Protein AF-A0A1S1LCC7-F1 (afdb_monomer_lite)

pLDDT: mean 90.65, std 7.25, range [53.16, 98.19]

Foldseek 3Di:
DDDDPLLVVLVVQLVVLQVVLCVPLVVVCVVPNPVVSLVVLPDQLVPDPDPVSSVVRVVQVVVVVVCLVVLCVLCVVLVNNVLSVVLVCCCRVRRNSNSPSSSVSVSVVSVVVVVVVD

Organism: NCBI:txid948102

InterPro domains:
  IPR021362 Protein of unknown function DUF2834 [PF11196] (11-108)

Radius of gyration: 16.36 Å; chains: 1; bounding box: 46×26×42 Å

Sequence (118 aa):
MKLDRSRTFLLATTLIAFVVQNSIAWPYVRQRGPKKAAADFFKPPSKAPRPAIRFIYSDTYLMGTAFQAWSFAEARRLGILRWWVASVLMTFGIGAGTALPFFLLVRDMAAARTAATS

Secondary structure (DSSP, 8-state):
-PPPHHHHHHHHHHHHHHHHHHHHHHHHHHHH-HHHHHHHHT--GGG-SSHHHHHHHHHHHHHHHHHHHHHHHHHHHTT-HHHHHHHHHHHHHT-HHHHHHHHHHHHHHHHHHHHH--

Structure (mmCIF, N/CA/C/O backbone):
data_AF-A0A1S1LCC7-F1
#
_entry.id   AF-A0A1S1LCC7-F1
#
loop_
_atom_site.group_PDB
_atom_site.id
_atom_site.type_symbol
_atom_site.label_atom_id
_atom_site.label_alt_id
_atom_site.label_comp_id
_atom_site.label_asym_id
_atom_site.label_entity_id
_atom_site.label_seq_id
_atom_site.pdbx_PDB_ins_code
_atom_site.Cartn_x
_atom_site.Cartn_y
_atom_site.Cartn_z
_atom_site.occupancy
_atom_site.B_iso_or_equiv
_atom_site.auth_seq_id
_atom_site.auth_comp_id
_atom_site.auth_asym_id
_atom_site.auth_atom_id
_atom_site.pdbx_PDB_model_num
ATOM 1 N N . MET A 1 1 ? -25.785 -1.970 3.883 1.00 53.16 1 MET A N 1
ATOM 2 C CA . MET A 1 1 ? -24.919 -0.863 4.350 1.00 53.16 1 MET A CA 1
ATOM 3 C C . MET A 1 1 ? -24.507 -0.054 3.124 1.00 53.16 1 MET A C 1
ATOM 5 O O . MET A 1 1 ? -23.802 -0.597 2.285 1.00 53.16 1 MET A O 1
ATOM 9 N N . LYS A 1 2 ? -25.025 1.169 2.934 1.00 60.84 2 LYS A N 1
ATOM 10 C CA . LYS A 1 2 ? -24.590 2.030 1.818 1.00 60.84 2 LYS A CA 1
ATOM 11 C C . LYS A 1 2 ? -23.143 2.458 2.082 1.00 60.84 2 LYS A C 1
ATOM 13 O O . LYS A 1 2 ? -22.844 2.925 3.178 1.00 60.84 2 LYS A O 1
ATOM 18 N N . LEU A 1 3 ? -22.255 2.257 1.111 1.00 72.19 3 LEU A N 1
ATOM 19 C CA . LEU A 1 3 ? -20.922 2.856 1.139 1.00 72.19 3 LEU A CA 1
ATOM 20 C C . LEU A 1 3 ? -21.101 4.370 1.005 1.00 72.19 3 LEU A C 1
ATOM 22 O O . LEU A 1 3 ? -21.806 4.826 0.105 1.00 72.19 3 LEU A O 1
ATOM 26 N N . ASP A 1 4 ? -20.493 5.149 1.897 1.00 87.38 4 ASP A N 1
ATOM 27 C CA . ASP A 1 4 ? -20.374 6.584 1.662 1.00 87.38 4 ASP A CA 1
ATOM 28 C C . ASP A 1 4 ? -19.456 6.848 0.451 1.00 87.38 4 ASP A C 1
ATOM 30 O O . ASP A 1 4 ? -18.797 5.950 -0.098 1.00 87.38 4 ASP A O 1
ATOM 34 N N . ARG A 1 5 ? -19.438 8.101 -0.009 1.00 90.25 5 ARG A N 1
ATOM 35 C CA . ARG A 1 5 ? -18.682 8.510 -1.198 1.00 90.25 5 ARG A CA 1
ATOM 36 C C . ARG A 1 5 ? -17.179 8.235 -1.055 1.00 90.25 5 ARG A C 1
ATOM 38 O O . ARG A 1 5 ? -16.553 7.821 -2.030 1.00 90.25 5 ARG A O 1
ATOM 45 N N . SER A 1 6 ? -16.618 8.407 0.141 1.00 91.00 6 SER A N 1
ATOM 46 C CA . SER A 1 6 ? -15.195 8.193 0.422 1.00 91.00 6 SER A CA 1
ATOM 47 C C . SER A 1 6 ? -14.824 6.715 0.339 1.00 91.00 6 SER A C 1
ATOM 49 O O . SER A 1 6 ? -13.855 6.354 -0.328 1.00 91.00 6 SER A O 1
ATOM 51 N N . ARG A 1 7 ? -15.630 5.827 0.929 1.00 93.69 7 ARG A N 1
ATOM 52 C CA . ARG A 1 7 ? -15.411 4.375 0.837 1.00 93.69 7 ARG A CA 1
ATOM 53 C C . ARG A 1 7 ? -15.584 3.852 -0.579 1.00 93.69 7 ARG A C 1
ATOM 55 O O . ARG A 1 7 ? -14.825 2.988 -1.007 1.00 93.69 7 ARG A O 1
ATOM 62 N N . THR A 1 8 ? -16.553 4.395 -1.315 1.00 94.19 8 THR A N 1
ATOM 63 C CA . THR A 1 8 ? -16.741 4.073 -2.737 1.00 94.19 8 THR A CA 1
ATOM 64 C C . THR A 1 8 ? -15.494 4.443 -3.538 1.00 94.19 8 THR A C 1
ATOM 66 O O . THR A 1 8 ? -15.017 3.641 -4.336 1.00 94.19 8 THR A O 1
ATOM 69 N N . PHE A 1 9 ? -14.918 5.619 -3.279 1.00 95.69 9 PHE A N 1
ATOM 70 C CA . PHE A 1 9 ? -13.681 6.060 -3.918 1.00 95.69 9 PHE A CA 1
ATOM 71 C C . PHE A 1 9 ? -12.480 5.170 -3.563 1.00 95.69 9 PHE A C 1
ATOM 73 O O . PHE A 1 9 ? -11.740 4.755 -4.454 1.00 95.69 9 PHE A O 1
ATOM 80 N N . LEU A 1 10 ? -12.297 4.821 -2.286 1.00 95.75 10 LEU A N 1
ATOM 81 C CA . LEU A 1 10 ? -11.216 3.930 -1.848 1.00 95.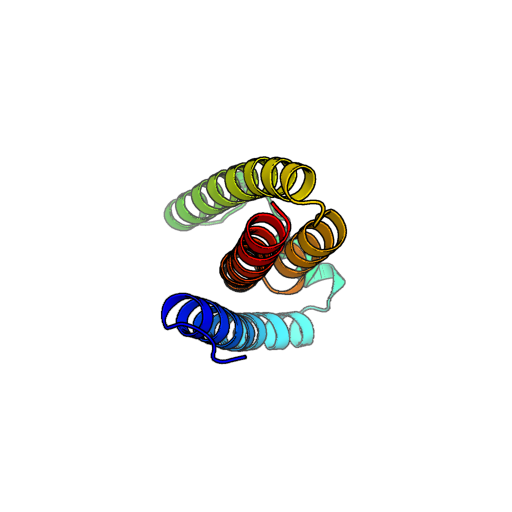75 10 LEU A CA 1
ATOM 82 C C . LEU A 1 10 ? -11.354 2.521 -2.437 1.00 95.75 10 LEU A C 1
ATOM 84 O O . LEU A 1 10 ? -10.369 1.932 -2.875 1.00 95.75 10 LEU A O 1
ATOM 88 N N . LEU A 1 11 ? -12.576 1.992 -2.513 1.00 96.56 11 LEU A N 1
ATOM 89 C CA . LEU A 1 11 ? -12.837 0.714 -3.169 1.00 96.56 11 LEU A CA 1
ATOM 90 C C . LEU A 1 11 ? -12.523 0.790 -4.668 1.00 96.56 11 LEU A C 1
ATOM 92 O O . LEU A 1 11 ? -11.781 -0.045 -5.178 1.00 96.56 11 LEU A O 1
ATOM 96 N N . ALA A 1 12 ? -13.039 1.805 -5.365 1.00 96.44 12 ALA A N 1
ATOM 97 C CA . ALA A 1 12 ? -12.815 1.981 -6.797 1.00 96.44 12 ALA A CA 1
ATOM 98 C C . ALA A 1 12 ? -11.322 2.116 -7.127 1.00 96.44 12 ALA A C 1
ATOM 100 O O . ALA A 1 12 ? -10.817 1.418 -8.002 1.00 96.44 12 ALA A O 1
ATOM 101 N N . THR A 1 13 ? -10.595 2.955 -6.389 1.00 95.56 13 THR A N 1
ATOM 102 C CA . THR A 1 13 ? -9.148 3.135 -6.579 1.00 95.56 13 THR A CA 1
ATOM 103 C C . THR A 1 13 ? -8.356 1.877 -6.237 1.00 95.56 13 THR A C 1
ATOM 105 O O . THR A 1 13 ? -7.430 1.548 -6.972 1.00 95.56 13 THR A O 1
ATOM 108 N N . THR A 1 14 ? -8.754 1.115 -5.210 1.00 96.19 14 THR A N 1
ATOM 109 C CA . THR A 1 14 ? -8.160 -0.202 -4.917 1.00 96.19 14 THR A CA 1
ATOM 110 C C . THR A 1 14 ? -8.307 -1.151 -6.103 1.00 96.19 14 THR A C 1
ATOM 112 O O . THR A 1 14 ? -7.333 -1.775 -6.518 1.00 96.19 14 THR A O 1
ATOM 115 N N . LEU A 1 15 ? -9.511 -1.251 -6.673 1.00 97.00 15 LEU A N 1
ATOM 116 C CA . LEU A 1 15 ? -9.792 -2.145 -7.798 1.00 97.00 15 LEU A CA 1
ATOM 117 C C . LEU A 1 15 ? -9.060 -1.708 -9.071 1.00 97.00 15 LEU A C 1
ATOM 119 O O . LEU A 1 15 ? -8.450 -2.537 -9.743 1.00 97.00 15 LEU A O 1
ATOM 123 N N . ILE A 1 16 ? -9.063 -0.410 -9.379 1.00 96.81 16 ILE A N 1
ATOM 124 C CA . ILE A 1 16 ? -8.345 0.136 -10.536 1.00 96.81 16 ILE A CA 1
ATOM 125 C C . ILE A 1 16 ? -6.841 -0.113 -10.390 1.00 96.81 16 ILE A C 1
ATOM 127 O O . ILE A 1 16 ? -6.219 -0.649 -11.306 1.00 96.81 16 ILE A O 1
ATOM 131 N N . ALA A 1 17 ? -6.257 0.207 -9.232 1.00 94.12 17 ALA A N 1
ATOM 132 C CA . ALA A 1 17 ? -4.842 -0.034 -8.973 1.00 94.12 17 ALA A CA 1
ATOM 133 C C . ALA A 1 17 ? -4.499 -1.528 -9.035 1.00 94.12 17 ALA A C 1
ATOM 135 O O . ALA A 1 17 ? -3.472 -1.895 -9.602 1.00 94.12 17 ALA A O 1
ATOM 136 N N . PHE A 1 18 ? -5.371 -2.403 -8.525 1.00 93.62 18 PHE A N 1
ATOM 137 C CA . PHE A 1 18 ? -5.197 -3.849 -8.631 1.00 93.62 18 PHE A CA 1
ATOM 138 C C . PHE A 1 18 ? -5.096 -4.301 -10.089 1.00 93.62 18 PHE A C 1
ATOM 140 O O . PHE A 1 18 ? -4.166 -5.032 -10.434 1.00 93.62 18 PHE A O 1
ATOM 147 N N . VAL A 1 19 ? -6.008 -3.842 -10.949 1.00 95.38 19 VAL A N 1
ATOM 148 C CA . VAL A 1 19 ? -6.013 -4.193 -12.376 1.00 95.38 19 VAL A CA 1
ATOM 149 C C . VAL A 1 19 ? -4.775 -3.642 -13.082 1.00 95.38 19 VAL A C 1
ATOM 151 O O . VAL A 1 19 ? -4.089 -4.390 -13.777 1.00 95.38 19 VAL A O 1
ATOM 154 N N . VAL A 1 20 ? -4.452 -2.364 -12.872 1.00 94.88 20 VAL A N 1
ATOM 155 C CA . VAL A 1 20 ? -3.304 -1.703 -13.513 1.00 94.88 20 VAL A CA 1
ATOM 156 C C . VAL A 1 20 ? -1.980 -2.340 -13.091 1.00 94.88 20 VAL A C 1
ATOM 158 O O . VAL A 1 20 ? -1.119 -2.586 -13.928 1.00 94.88 20 VAL A O 1
ATOM 161 N N . GLN A 1 21 ? -1.794 -2.652 -11.809 1.00 90.94 21 GLN A N 1
ATOM 162 C CA . GLN A 1 21 ? -0.537 -3.253 -11.361 1.00 90.94 21 GLN A CA 1
ATOM 163 C C . GLN A 1 21 ? -0.379 -4.692 -11.852 1.00 90.94 21 GLN A C 1
ATOM 165 O O . GLN A 1 21 ? 0.698 -5.066 -12.318 1.00 90.94 21 GLN A O 1
ATOM 170 N N . ASN A 1 22 ? -1.451 -5.489 -11.837 1.00 91.44 22 ASN A N 1
ATOM 171 C CA . ASN A 1 22 ? -1.392 -6.854 -12.360 1.00 91.44 22 ASN A CA 1
ATOM 172 C C . ASN A 1 22 ? -1.209 -6.895 -13.884 1.00 91.44 22 ASN A C 1
ATOM 174 O O . ASN A 1 22 ? -0.534 -7.801 -14.374 1.00 91.44 22 ASN A O 1
ATOM 178 N N . SER A 1 23 ? -1.734 -5.920 -14.638 1.00 91.56 23 SER A N 1
ATOM 179 C CA . SER A 1 23 ? -1.527 -5.858 -16.093 1.00 91.56 23 SER A CA 1
ATOM 180 C C . SER A 1 23 ? -0.060 -5.624 -16.476 1.00 91.56 23 SER A C 1
ATOM 182 O O . SER A 1 23 ? 0.359 -6.046 -17.551 1.00 91.56 23 SER A O 1
ATOM 184 N N . ILE A 1 24 ? 0.736 -5.033 -15.578 1.00 88.56 24 ILE A N 1
ATOM 185 C CA . ILE A 1 24 ? 2.182 -4.829 -15.745 1.00 88.56 24 ILE A CA 1
ATOM 186 C C . ILE A 1 24 ? 2.978 -6.010 -15.169 1.00 88.56 24 ILE A C 1
ATOM 188 O O . ILE A 1 24 ? 3.872 -6.548 -15.826 1.00 88.56 24 ILE A O 1
ATOM 192 N N . ALA A 1 25 ? 2.659 -6.433 -13.942 1.00 86.62 25 ALA A N 1
ATOM 193 C CA . ALA A 1 25 ? 3.426 -7.446 -13.219 1.00 86.62 25 ALA A CA 1
ATOM 194 C C . ALA A 1 25 ? 3.304 -8.839 -13.851 1.00 86.62 25 ALA A C 1
ATOM 196 O O . ALA A 1 25 ? 4.291 -9.568 -13.965 1.00 86.62 25 ALA A O 1
ATOM 197 N N . TRP A 1 26 ? 2.107 -9.220 -14.298 1.00 89.69 26 TRP A N 1
ATOM 198 C CA . TRP A 1 26 ? 1.845 -10.577 -14.764 1.00 89.69 26 TRP A CA 1
ATOM 199 C C . TRP A 1 26 ? 2.572 -10.940 -16.070 1.00 89.69 26 TRP A C 1
ATOM 201 O O . TRP A 1 26 ? 3.210 -11.997 -16.108 1.00 89.69 26 TRP A O 1
ATOM 211 N N . PRO A 1 27 ? 2.581 -10.093 -17.123 1.00 92.69 27 PRO A N 1
ATOM 212 C CA . PRO A 1 27 ? 3.419 -10.336 -18.297 1.00 92.69 27 PRO A CA 1
ATOM 213 C C . PRO A 1 27 ? 4.904 -10.460 -17.947 1.00 92.69 27 PRO A C 1
ATOM 215 O O . PRO A 1 27 ? 5.587 -11.340 -18.468 1.00 92.69 27 PRO A O 1
ATOM 218 N N . TYR A 1 28 ? 5.396 -9.631 -17.023 1.00 89.62 28 TYR A N 1
ATOM 219 C CA . TYR A 1 28 ? 6.789 -9.672 -16.585 1.00 89.62 28 TYR A CA 1
ATOM 220 C C . TYR A 1 28 ? 7.133 -10.998 -15.890 1.00 89.62 28 TYR A C 1
ATOM 222 O O . TYR A 1 28 ? 8.116 -11.653 -16.245 1.00 89.62 28 TYR A O 1
ATOM 230 N N . VAL A 1 29 ? 6.295 -11.433 -14.942 1.00 90.50 29 VAL A N 1
ATOM 231 C CA . VAL A 1 29 ? 6.442 -12.718 -14.239 1.00 90.50 29 VAL A CA 1
ATOM 232 C C . VAL A 1 29 ? 6.386 -13.886 -15.222 1.00 90.50 29 VAL A C 1
ATOM 234 O O . VAL A 1 29 ? 7.215 -14.789 -15.128 1.00 90.50 29 VAL A O 1
ATOM 237 N N . ARG A 1 30 ? 5.470 -13.860 -16.199 1.00 92.69 30 ARG A N 1
ATOM 238 C CA . ARG A 1 30 ? 5.379 -14.895 -17.242 1.00 92.69 30 ARG A CA 1
ATOM 239 C C . ARG A 1 30 ? 6.650 -14.993 -18.090 1.00 92.69 30 ARG A C 1
ATOM 241 O O . ARG A 1 30 ? 7.054 -16.096 -18.432 1.00 92.69 30 ARG A O 1
ATOM 248 N N . GLN A 1 31 ? 7.285 -13.867 -18.414 1.00 93.00 31 GLN A N 1
ATOM 249 C CA . GLN A 1 31 ? 8.486 -13.835 -19.260 1.00 93.00 31 GLN A CA 1
ATOM 250 C C . GLN A 1 31 ? 9.785 -14.142 -18.503 1.00 93.00 31 GLN A C 1
ATOM 252 O O . GLN A 1 31 ? 10.721 -14.696 -19.075 1.00 93.00 31 GLN A O 1
ATOM 257 N N . ARG A 1 32 ? 9.894 -13.721 -17.237 1.00 90.50 32 ARG A N 1
ATOM 258 C CA . ARG A 1 32 ? 11.147 -13.768 -16.457 1.00 90.50 32 ARG A CA 1
ATOM 259 C C . ARG A 1 32 ? 11.140 -14.807 -15.336 1.00 90.50 32 ARG A C 1
ATOM 261 O O . ARG A 1 32 ? 12.200 -15.107 -14.789 1.00 90.50 32 ARG A O 1
ATOM 268 N N . GLY A 1 33 ? 9.974 -15.351 -15.007 1.00 91.06 33 GLY A N 1
ATOM 269 C CA . GLY A 1 33 ? 9.750 -16.245 -13.879 1.00 91.06 33 GLY A CA 1
ATOM 270 C C . GLY A 1 33 ? 9.544 -15.497 -12.550 1.00 91.06 33 GLY A C 1
ATOM 271 O O . GLY A 1 33 ? 10.065 -14.393 -12.355 1.00 91.06 33 GLY A O 1
ATOM 272 N N . PRO A 1 34 ? 8.824 -16.107 -11.587 1.00 87.56 34 PRO A N 1
ATOM 273 C CA . PRO A 1 34 ? 8.452 -15.461 -10.325 1.00 87.56 34 PRO A CA 1
ATOM 274 C C . PRO A 1 34 ? 9.657 -15.135 -9.436 1.00 87.56 34 PRO A C 1
ATOM 276 O O . PRO A 1 34 ? 9.695 -14.073 -8.822 1.00 87.56 34 PRO A O 1
ATOM 279 N N . LYS A 1 35 ? 10.684 -15.999 -9.410 1.00 88.44 35 LYS A N 1
ATOM 280 C CA . LYS A 1 35 ? 11.908 -15.765 -8.619 1.00 88.44 35 LYS A CA 1
ATOM 281 C C . LYS A 1 35 ? 12.643 -14.498 -9.059 1.00 88.44 35 LYS A C 1
ATOM 283 O O . LYS A 1 35 ? 13.070 -13.710 -8.221 1.00 88.44 35 LYS A O 1
ATOM 288 N N . LYS A 1 36 ? 12.778 -14.298 -10.372 1.00 88.44 36 LYS A N 1
ATOM 289 C CA . LYS A 1 36 ? 13.458 -13.128 -10.932 1.00 88.44 36 LYS A CA 1
ATOM 290 C C . LYS A 1 36 ? 12.634 -11.859 -10.742 1.00 88.44 36 LYS A C 1
ATOM 292 O O . LYS A 1 36 ? 13.190 -10.852 -10.331 1.00 88.44 36 LYS A O 1
ATOM 297 N N . ALA A 1 37 ? 11.319 -11.933 -10.947 1.00 86.12 37 ALA A N 1
ATOM 298 C CA . ALA A 1 37 ? 10.418 -10.815 -10.681 1.00 86.12 37 ALA A CA 1
ATOM 299 C C . ALA A 1 37 ? 10.480 -10.343 -9.223 1.00 86.12 37 ALA A C 1
ATOM 301 O O . ALA A 1 37 ? 10.608 -9.147 -8.979 1.00 86.12 37 ALA A O 1
ATOM 302 N N . ALA A 1 38 ? 10.483 -11.275 -8.264 1.00 85.38 38 ALA A N 1
ATOM 303 C CA . ALA A 1 38 ? 10.671 -10.940 -6.858 1.00 85.38 38 ALA A CA 1
ATOM 304 C C . ALA A 1 38 ? 12.043 -10.285 -6.611 1.00 85.38 38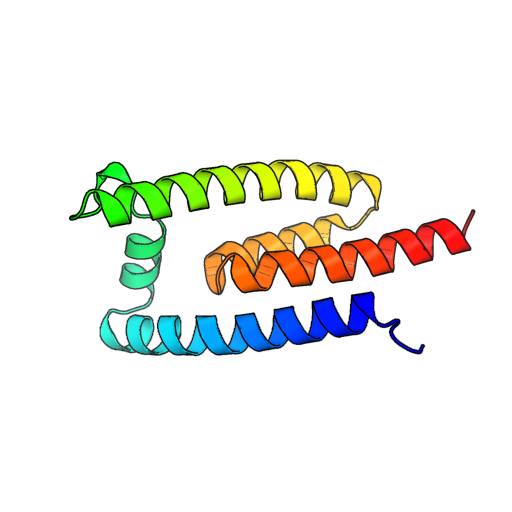 ALA A C 1
ATOM 306 O O . ALA A 1 38 ? 12.121 -9.232 -5.986 1.00 85.38 38 ALA A O 1
ATOM 307 N N . ALA A 1 39 ? 13.125 -10.859 -7.145 1.00 86.25 39 ALA A N 1
ATOM 308 C CA . ALA A 1 39 ? 14.467 -10.295 -6.987 1.00 86.25 39 ALA A CA 1
ATOM 309 C C . ALA A 1 39 ? 14.597 -8.877 -7.576 1.00 86.25 39 ALA A C 1
ATOM 311 O O . ALA A 1 39 ? 15.240 -8.019 -6.972 1.00 86.25 39 ALA A O 1
ATOM 312 N N . ASP A 1 40 ? 13.979 -8.621 -8.731 1.00 86.38 40 ASP A N 1
ATOM 313 C CA . ASP A 1 40 ? 13.993 -7.310 -9.377 1.00 86.38 40 ASP A CA 1
ATOM 314 C C . ASP A 1 40 ? 13.121 -6.285 -8.629 1.00 86.38 40 ASP A C 1
ATOM 316 O O . ASP A 1 40 ? 13.506 -5.119 -8.547 1.00 86.38 40 ASP A O 1
ATOM 320 N N . PHE A 1 41 ? 12.018 -6.710 -8.001 1.00 81.56 41 PHE A N 1
ATOM 321 C CA . PHE A 1 41 ? 11.192 -5.855 -7.137 1.00 81.56 41 PHE A CA 1
ATOM 322 C C . PHE A 1 41 ? 11.969 -5.346 -5.908 1.00 81.56 41 PHE A C 1
ATOM 324 O O . PHE A 1 41 ? 11.913 -4.163 -5.572 1.00 81.56 41 PHE A O 1
ATOM 331 N N . PHE A 1 42 ? 12.750 -6.220 -5.263 1.00 82.69 42 PHE A N 1
ATOM 332 C CA . PHE A 1 42 ? 13.557 -5.886 -4.078 1.00 82.69 42 PHE A CA 1
ATOM 333 C C . PHE A 1 42 ? 14.936 -5.296 -4.404 1.00 82.69 42 PHE A C 1
ATOM 335 O O . PHE A 1 42 ? 15.790 -5.145 -3.525 1.00 82.69 42 PHE A O 1
ATOM 342 N N . LYS A 1 43 ? 15.199 -4.969 -5.671 1.00 84.62 43 LYS A N 1
ATOM 343 C CA . LYS A 1 43 ? 16.485 -4.411 -6.074 1.00 84.62 43 LYS A CA 1
ATOM 344 C C . LYS A 1 43 ? 16.645 -2.997 -5.494 1.00 84.62 43 LYS A C 1
ATOM 346 O O . LYS A 1 43 ? 15.769 -2.155 -5.693 1.00 84.62 43 LYS A O 1
ATOM 351 N N . PRO A 1 44 ? 17.767 -2.693 -4.814 1.00 81.75 44 PRO A N 1
ATOM 352 C CA . PRO A 1 44 ? 17.941 -1.396 -4.175 1.00 81.75 44 PRO A CA 1
ATOM 353 C C . PRO A 1 44 ? 18.011 -0.258 -5.211 1.00 81.75 44 PRO A C 1
ATOM 355 O O . PRO A 1 44 ? 18.603 -0.456 -6.282 1.00 81.75 44 PRO A O 1
ATOM 358 N N . PRO A 1 45 ? 17.507 0.951 -4.880 1.00 79.19 45 PRO A N 1
ATOM 359 C CA . PRO A 1 45 ? 17.494 2.101 -5.791 1.00 79.19 45 PRO A CA 1
ATOM 360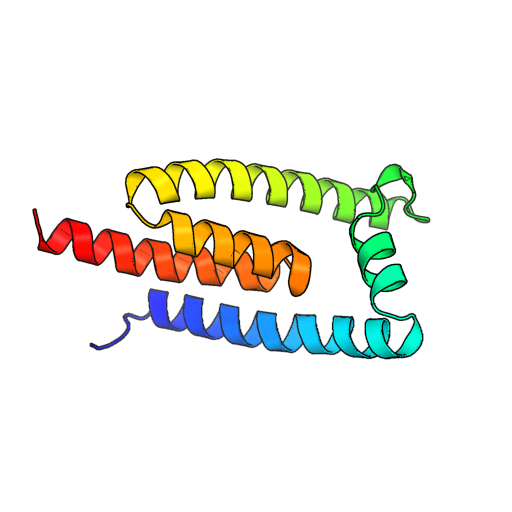 C C . PRO A 1 45 ? 18.876 2.450 -6.351 1.00 79.19 45 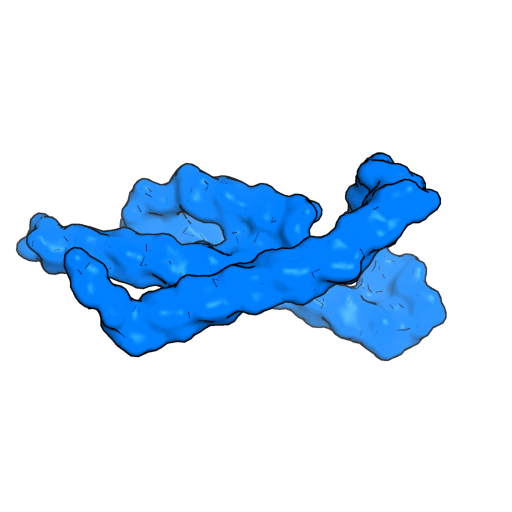PRO A C 1
ATOM 362 O O . PRO A 1 45 ? 18.994 2.840 -7.510 1.00 79.19 45 PRO A O 1
ATOM 365 N N . SER A 1 46 ? 19.944 2.241 -5.572 1.00 79.94 46 SER A N 1
ATOM 366 C CA . SER A 1 46 ? 21.336 2.483 -5.984 1.00 79.94 46 SER A CA 1
ATOM 367 C C . SER A 1 46 ? 21.747 1.718 -7.247 1.00 79.94 46 SER A C 1
ATOM 369 O O . SER A 1 46 ? 22.616 2.173 -7.990 1.00 79.94 46 SER A O 1
ATOM 371 N N . LYS A 1 47 ? 21.091 0.586 -7.534 1.00 84.19 47 LYS A N 1
ATOM 372 C CA . LYS A 1 47 ? 21.338 -0.240 -8.722 1.00 84.19 47 LYS A CA 1
ATOM 373 C C . LYS A 1 47 ? 20.466 0.139 -9.924 1.00 84.19 47 LYS A C 1
ATOM 375 O O . LYS A 1 47 ? 20.526 -0.557 -10.941 1.00 84.19 47 LYS A O 1
ATOM 380 N N . ALA A 1 48 ? 19.649 1.192 -9.842 1.00 84.88 48 ALA A N 1
ATOM 381 C CA . ALA A 1 48 ? 18.861 1.631 -10.987 1.00 84.88 48 ALA A CA 1
ATOM 382 C C . ALA A 1 48 ? 19.763 2.308 -12.045 1.00 84.88 48 ALA A C 1
ATOM 384 O O . ALA A 1 48 ? 20.698 3.038 -11.693 1.00 84.88 48 ALA A O 1
ATOM 385 N N . PRO A 1 49 ? 19.507 2.080 -13.346 1.00 84.94 49 PRO A N 1
ATOM 386 C CA . PRO A 1 49 ? 20.428 2.457 -14.420 1.00 84.94 49 PRO A CA 1
ATOM 387 C C . PRO A 1 49 ? 20.439 3.957 -14.733 1.00 84.94 49 PRO A C 1
ATOM 389 O O . PRO A 1 49 ? 21.418 4.453 -15.278 1.00 84.94 49 PRO A O 1
ATOM 392 N N . ARG A 1 50 ? 19.365 4.688 -14.406 1.00 90.88 50 ARG A N 1
ATOM 393 C CA . ARG A 1 50 ? 19.218 6.119 -14.720 1.00 90.88 50 ARG A CA 1
ATOM 394 C C . ARG A 1 50 ? 18.960 6.936 -13.451 1.00 90.88 50 ARG A C 1
ATOM 396 O O . ARG A 1 50 ? 18.153 6.484 -12.637 1.00 90.88 50 ARG A O 1
ATOM 403 N N . PRO A 1 51 ? 19.541 8.144 -13.301 1.00 88.75 51 PRO A N 1
ATOM 404 C CA . PRO A 1 51 ? 19.308 9.006 -12.138 1.00 88.75 51 PRO A CA 1
ATOM 405 C C . PRO A 1 51 ? 17.824 9.279 -11.849 1.00 88.75 51 PRO A C 1
ATOM 407 O O . PRO A 1 51 ? 17.396 9.145 -10.709 1.00 88.75 51 PRO A O 1
ATOM 410 N N . ALA A 1 52 ? 17.016 9.551 -12.880 1.00 89.44 52 ALA A N 1
ATOM 411 C CA . ALA A 1 52 ? 15.573 9.770 -12.720 1.00 89.44 52 ALA A CA 1
ATOM 412 C C . ALA A 1 52 ? 14.844 8.551 -12.123 1.00 89.44 52 ALA A C 1
ATOM 414 O O . ALA A 1 52 ? 13.973 8.693 -11.271 1.00 89.44 52 ALA A O 1
ATOM 415 N N . ILE A 1 53 ? 15.244 7.337 -12.521 1.00 87.12 53 ILE A N 1
ATOM 416 C CA . ILE A 1 53 ? 14.676 6.099 -11.973 1.00 87.12 53 ILE A CA 1
ATOM 417 C C . ILE A 1 53 ? 15.117 5.929 -10.515 1.00 87.12 53 ILE A C 1
ATOM 419 O O . ILE A 1 53 ? 14.298 5.568 -9.679 1.00 87.12 53 ILE A O 1
ATOM 423 N N . ARG A 1 54 ? 16.379 6.241 -10.181 1.00 88.50 54 ARG A N 1
ATOM 424 C CA . ARG A 1 54 ? 16.864 6.207 -8.787 1.00 88.50 54 ARG A CA 1
ATOM 425 C C . ARG A 1 54 ? 16.029 7.107 -7.885 1.00 88.50 54 ARG A C 1
ATOM 427 O O . ARG A 1 54 ? 15.661 6.676 -6.802 1.00 88.50 54 ARG A O 1
ATOM 434 N N . PHE A 1 55 ? 15.718 8.318 -8.345 1.00 88.12 55 PHE A N 1
ATOM 435 C CA . PHE A 1 55 ? 14.914 9.277 -7.591 1.00 88.12 55 PHE A CA 1
ATOM 436 C C . PHE A 1 55 ? 13.514 8.729 -7.278 1.00 88.12 55 PHE A C 1
ATOM 438 O O . PHE A 1 55 ? 13.150 8.641 -6.110 1.00 88.12 55 PHE A O 1
ATOM 445 N N . ILE A 1 56 ? 12.783 8.261 -8.297 1.00 89.00 56 ILE A N 1
ATOM 446 C CA . ILE A 1 56 ? 11.430 7.696 -8.135 1.00 89.00 56 ILE A CA 1
ATOM 447 C C . ILE A 1 56 ? 11.444 6.472 -7.212 1.00 89.00 56 ILE A C 1
ATOM 449 O O . ILE A 1 56 ? 10.583 6.340 -6.345 1.00 89.00 56 ILE A O 1
ATOM 453 N N . TYR A 1 57 ? 12.424 5.577 -7.376 1.00 88.56 57 TYR A N 1
ATOM 454 C CA . TYR A 1 57 ? 12.555 4.405 -6.513 1.00 88.56 57 TYR A CA 1
ATOM 455 C C . TYR A 1 57 ? 12.813 4.815 -5.063 1.00 88.56 57 TYR A C 1
ATOM 457 O O . TYR A 1 57 ? 12.094 4.365 -4.178 1.00 88.56 57 TYR A O 1
ATOM 465 N N . SER A 1 58 ? 13.801 5.673 -4.806 1.00 88.94 58 SER A N 1
ATOM 466 C CA . SER A 1 58 ? 14.116 6.126 -3.447 1.00 88.94 58 SER A CA 1
ATOM 467 C C . SER A 1 58 ? 12.914 6.787 -2.771 1.00 88.94 58 SER A C 1
ATOM 469 O O . SER A 1 58 ? 12.594 6.431 -1.639 1.00 88.94 58 SER A O 1
ATOM 471 N N . ASP A 1 59 ? 12.218 7.680 -3.475 1.00 90.69 59 ASP A N 1
ATOM 472 C CA . ASP A 1 59 ? 11.007 8.339 -2.975 1.00 90.69 59 ASP A CA 1
ATOM 473 C C . ASP A 1 59 ? 9.901 7.323 -2.646 1.00 90.69 59 ASP A C 1
ATOM 475 O O . ASP A 1 59 ? 9.361 7.306 -1.540 1.00 90.69 59 ASP A O 1
ATOM 479 N N . THR A 1 60 ? 9.663 6.365 -3.548 1.00 88.31 60 THR A N 1
ATOM 480 C CA . THR A 1 60 ? 8.686 5.285 -3.339 1.00 88.31 60 THR A CA 1
ATOM 481 C C . THR A 1 60 ? 9.036 4.419 -2.124 1.00 88.31 60 THR A C 1
ATOM 483 O O . THR A 1 60 ? 8.149 4.050 -1.355 1.00 88.31 60 THR A O 1
ATOM 486 N N . TYR A 1 61 ? 10.317 4.095 -1.918 1.00 88.31 61 TYR A N 1
ATOM 487 C CA . TYR A 1 61 ? 10.778 3.309 -0.769 1.00 88.31 61 TYR A CA 1
ATOM 488 C C . TYR A 1 61 ? 10.605 4.067 0.552 1.00 88.31 61 TYR A C 1
ATOM 490 O O . TYR A 1 61 ? 10.156 3.478 1.540 1.00 88.31 61 TYR A O 1
ATOM 498 N N . LEU A 1 62 ? 10.926 5.364 0.579 1.00 91.75 62 LEU A N 1
ATOM 499 C CA . LEU A 1 62 ? 10.730 6.215 1.754 1.00 91.75 62 LEU A CA 1
ATOM 500 C C . LEU A 1 62 ? 9.243 6.344 2.092 1.00 91.75 62 LEU A C 1
ATOM 502 O O . LEU A 1 62 ? 8.847 6.059 3.224 1.00 91.75 62 LEU A O 1
ATOM 506 N N . MET A 1 63 ? 8.412 6.672 1.099 1.00 93.69 63 MET A N 1
ATOM 507 C CA . MET A 1 63 ? 6.960 6.759 1.250 1.00 93.69 63 MET A CA 1
ATOM 508 C C . MET A 1 63 ? 6.366 5.426 1.722 1.00 93.69 63 MET A C 1
ATOM 510 O O . MET A 1 63 ? 5.579 5.398 2.668 1.00 93.69 63 MET A O 1
ATOM 514 N N . GLY A 1 64 ? 6.765 4.311 1.105 1.00 91.56 64 GLY A N 1
ATOM 515 C CA . GLY A 1 64 ? 6.303 2.974 1.471 1.00 91.56 64 GLY A CA 1
ATOM 516 C C . GLY A 1 64 ? 6.684 2.597 2.902 1.00 91.56 64 GLY A C 1
ATOM 517 O O . GLY A 1 64 ? 5.849 2.086 3.643 1.00 91.56 64 GLY A O 1
ATOM 518 N N . THR A 1 65 ? 7.910 2.906 3.325 1.00 91.56 65 THR A N 1
ATOM 519 C CA . THR A 1 65 ? 8.377 2.641 4.695 1.00 91.56 65 THR A CA 1
ATOM 520 C C . THR A 1 65 ? 7.605 3.473 5.714 1.00 91.56 65 THR A C 1
ATOM 522 O O . THR A 1 65 ? 7.107 2.928 6.700 1.00 91.56 65 THR A O 1
ATOM 525 N N . ALA A 1 66 ? 7.442 4.773 5.455 1.00 95.69 66 ALA A N 1
ATOM 526 C CA . ALA A 1 66 ? 6.668 5.665 6.314 1.00 95.69 66 ALA A CA 1
ATOM 527 C C . ALA A 1 66 ? 5.209 5.199 6.435 1.00 95.69 66 ALA A C 1
ATOM 529 O O . ALA A 1 66 ? 4.671 5.107 7.541 1.00 95.69 66 ALA A O 1
ATOM 530 N N . PHE A 1 67 ? 4.592 4.817 5.312 1.00 95.62 67 PHE A N 1
ATOM 531 C CA . PHE A 1 67 ? 3.242 4.266 5.291 1.00 95.62 67 PHE A CA 1
ATOM 532 C C . PHE A 1 67 ? 3.134 2.971 6.104 1.00 95.62 67 PHE A C 1
ATOM 534 O O . PHE A 1 67 ? 2.191 2.825 6.880 1.00 95.62 67 PHE A O 1
ATOM 541 N N . GLN A 1 68 ? 4.082 2.039 5.977 1.00 94.88 68 GLN A N 1
ATOM 542 C CA . GLN A 1 68 ? 4.043 0.780 6.728 1.00 94.88 68 GLN A CA 1
ATOM 543 C C . GLN A 1 68 ? 4.215 0.993 8.236 1.00 94.88 68 GLN A C 1
ATOM 545 O O . GLN A 1 68 ? 3.497 0.377 9.023 1.00 94.88 68 GLN A O 1
ATOM 550 N N . ALA A 1 69 ? 5.107 1.900 8.642 1.00 96.88 69 ALA A N 1
ATOM 551 C CA . ALA A 1 69 ? 5.299 2.247 10.048 1.00 96.88 69 ALA A CA 1
ATOM 552 C C . ALA A 1 69 ? 4.033 2.875 10.656 1.00 96.88 69 ALA A C 1
ATOM 554 O O . ALA A 1 69 ? 3.558 2.439 11.707 1.00 96.88 69 ALA A O 1
ATOM 555 N N . TRP A 1 70 ? 3.447 3.858 9.965 1.00 97.88 70 TRP A N 1
ATOM 556 C CA . TRP A 1 70 ? 2.215 4.510 10.407 1.00 97.88 70 TRP A CA 1
ATOM 557 C C . TRP A 1 70 ? 1.024 3.543 10.434 1.00 97.88 70 TRP A C 1
ATOM 559 O O . TRP A 1 70 ? 0.314 3.450 11.438 1.00 97.88 70 TRP A O 1
ATOM 569 N N . SER A 1 71 ? 0.815 2.789 9.354 1.00 97.31 71 SER A N 1
ATOM 570 C CA . SER A 1 71 ? -0.313 1.860 9.235 1.00 97.31 71 SER A CA 1
ATOM 571 C C . SER A 1 71 ? -0.237 0.727 10.254 1.00 97.31 71 SER A C 1
ATOM 573 O O . SER A 1 71 ? -1.276 0.296 10.746 1.00 97.31 71 SER A O 1
ATOM 575 N N . PHE A 1 72 ? 0.961 0.285 10.644 1.00 98.19 72 PHE A N 1
ATOM 576 C CA . PHE A 1 72 ? 1.128 -0.683 11.724 1.00 98.19 72 PHE A CA 1
ATOM 577 C C . PHE A 1 72 ? 0.637 -0.128 13.066 1.00 98.19 72 PHE A C 1
ATOM 579 O O . PHE A 1 72 ? -0.154 -0.780 13.752 1.00 98.19 72 PHE A O 1
ATOM 586 N N . ALA A 1 73 ? 1.067 1.085 13.432 1.00 97.81 73 ALA A N 1
ATOM 587 C CA . ALA A 1 73 ? 0.628 1.740 14.663 1.00 97.81 73 ALA A CA 1
ATOM 588 C C . ALA A 1 73 ? -0.897 1.942 14.678 1.00 97.81 73 ALA A C 1
ATOM 590 O O . ALA A 1 73 ? -1.565 1.610 15.660 1.00 97.81 73 ALA A O 1
ATOM 591 N N . GLU A 1 74 ? -1.463 2.392 13.558 1.00 97.94 74 GLU A N 1
ATOM 592 C CA . GLU A 1 74 ? -2.906 2.585 13.407 1.00 97.94 74 GLU A CA 1
ATOM 593 C C . GLU A 1 74 ? -3.676 1.256 13.462 1.00 97.94 74 GLU A C 1
ATOM 595 O O . GLU A 1 74 ? -4.725 1.155 14.102 1.00 97.94 74 GLU A O 1
ATOM 600 N N . ALA A 1 75 ? -3.139 0.198 12.853 1.00 97.56 75 ALA A N 1
ATOM 601 C CA . ALA A 1 75 ? -3.753 -1.120 12.873 1.00 97.56 75 ALA A CA 1
ATOM 602 C C . ALA A 1 75 ? -3.765 -1.744 14.269 1.00 97.56 75 ALA A C 1
ATOM 604 O O . ALA A 1 75 ? -4.737 -2.414 14.621 1.00 97.56 75 ALA A O 1
ATOM 605 N N . ARG A 1 76 ? -2.718 -1.510 15.072 1.00 97.25 76 ARG A N 1
ATOM 606 C CA . ARG A 1 76 ? -2.705 -1.878 16.495 1.00 97.25 76 ARG A CA 1
ATOM 607 C C . ARG A 1 76 ? -3.783 -1.122 17.261 1.00 97.25 76 ARG A C 1
ATOM 609 O O . ARG A 1 76 ? -4.557 -1.754 17.970 1.00 97.25 76 ARG A O 1
ATOM 616 N N . ARG A 1 77 ? -3.865 0.200 17.075 1.00 96.38 77 ARG A N 1
ATOM 617 C CA . ARG A 1 77 ? -4.845 1.067 17.749 1.00 96.38 77 ARG A CA 1
ATOM 618 C C . ARG A 1 77 ? -6.291 0.652 17.464 1.00 96.38 77 ARG A C 1
ATOM 620 O O . ARG A 1 77 ? -7.124 0.705 18.358 1.00 96.38 77 ARG A O 1
ATOM 627 N N . LEU A 1 78 ? -6.581 0.230 16.233 1.00 96.31 78 LEU A N 1
ATOM 628 C CA . LEU A 1 78 ? -7.923 -0.166 15.787 1.00 96.31 78 LEU A CA 1
ATOM 629 C C . LEU A 1 78 ? -8.202 -1.680 15.882 1.00 96.31 78 LEU A C 1
ATOM 631 O O . LEU A 1 78 ? -9.274 -2.124 15.480 1.00 96.31 78 LEU A O 1
ATOM 635 N N . GLY A 1 79 ? -7.253 -2.497 16.356 1.00 96.12 79 GLY A N 1
ATOM 636 C CA . GLY A 1 79 ? -7.428 -3.955 16.445 1.00 96.12 79 GLY A CA 1
ATOM 637 C C . GLY A 1 79 ? -7.533 -4.673 15.087 1.00 96.12 79 GLY A C 1
ATOM 638 O O . GLY A 1 79 ? -8.124 -5.748 14.987 1.00 96.12 79 GLY A O 1
ATOM 639 N N . ILE A 1 80 ? -6.961 -4.102 14.022 1.00 97.56 80 ILE A N 1
ATOM 640 C CA . ILE A 1 80 ? -7.039 -4.610 12.638 1.00 97.56 80 ILE A CA 1
ATOM 641 C C . ILE A 1 80 ? -5.707 -5.154 12.102 1.00 97.56 80 ILE A C 1
ATOM 643 O O . ILE A 1 80 ? -5.489 -5.174 10.893 1.00 97.56 80 ILE A O 1
ATOM 647 N N . LEU A 1 81 ? -4.819 -5.649 12.970 1.00 97.44 81 LEU A N 1
ATOM 648 C CA . LEU A 1 81 ? -3.493 -6.163 12.580 1.00 97.44 81 LEU A CA 1
ATOM 649 C C . LEU A 1 81 ? -3.522 -7.199 11.442 1.00 97.44 81 LEU A C 1
ATOM 651 O O . LEU A 1 81 ? -2.680 -7.140 10.551 1.00 97.44 81 LEU A O 1
ATOM 655 N N . ARG A 1 82 ? -4.514 -8.101 11.404 1.00 97.12 82 ARG A N 1
ATOM 656 C CA . ARG A 1 82 ? -4.675 -9.063 10.290 1.00 97.12 82 ARG A CA 1
ATOM 657 C C . ARG A 1 82 ? -4.808 -8.385 8.922 1.00 97.12 82 ARG A C 1
ATOM 659 O O . ARG A 1 82 ? -4.330 -8.903 7.919 1.00 97.12 82 ARG A O 1
ATOM 666 N N . TRP A 1 83 ? -5.438 -7.214 8.887 1.00 97.19 83 TRP A N 1
ATOM 667 C CA . TRP A 1 83 ? -5.642 -6.444 7.667 1.00 97.19 83 TRP A CA 1
ATOM 668 C C . TRP A 1 83 ? -4.429 -5.595 7.309 1.00 97.19 83 TRP A C 1
ATOM 670 O O . TRP A 1 83 ? -4.162 -5.389 6.128 1.00 97.19 83 TRP A O 1
ATOM 680 N N . TRP A 1 84 ? -3.647 -5.180 8.307 1.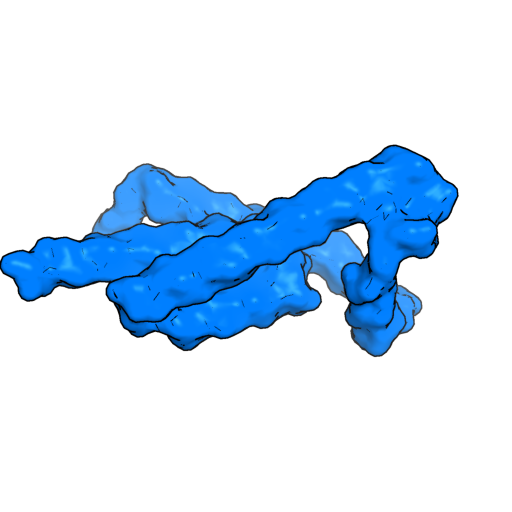00 97.38 84 TRP A N 1
ATOM 681 C CA . TRP A 1 84 ? -2.312 -4.650 8.058 1.00 97.38 84 TRP A CA 1
ATOM 682 C C . TRP A 1 84 ? -1.419 -5.703 7.393 1.00 97.38 84 TRP A C 1
ATOM 684 O O . TRP A 1 84 ? -0.856 -5.420 6.339 1.00 97.38 84 TRP A O 1
ATOM 694 N N . VAL A 1 85 ? -1.383 -6.942 7.901 1.00 96.88 85 VAL A N 1
ATOM 695 C CA . VAL A 1 85 ? -0.645 -8.040 7.245 1.00 96.88 85 VAL A CA 1
ATOM 696 C C . VAL A 1 85 ? -1.132 -8.250 5.807 1.00 96.88 85 VAL A C 1
ATOM 69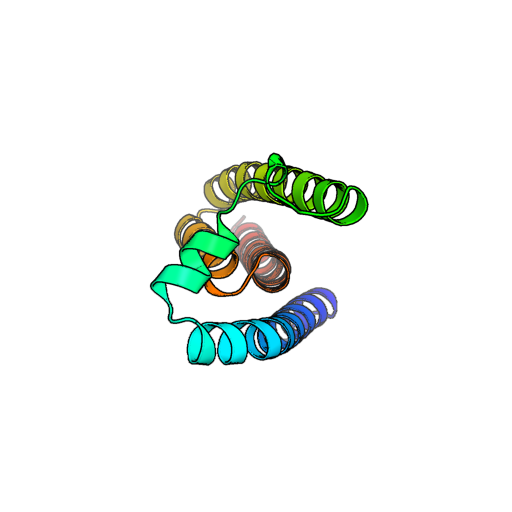8 O O . VAL A 1 85 ? -0.314 -8.350 4.897 1.00 96.88 85 VAL A O 1
ATOM 701 N N . ALA A 1 86 ? -2.447 -8.239 5.566 1.00 96.00 86 ALA A N 1
ATOM 702 C CA . ALA A 1 86 ? -2.987 -8.316 4.208 1.00 96.00 86 ALA A CA 1
ATOM 703 C C . ALA A 1 86 ? -2.484 -7.167 3.314 1.00 96.00 86 ALA A C 1
ATOM 705 O O . ALA A 1 86 ? -2.066 -7.414 2.185 1.00 96.00 86 ALA A O 1
ATOM 706 N N . SER A 1 87 ? -2.447 -5.928 3.820 1.00 94.81 87 SER A N 1
ATOM 707 C CA . SER A 1 87 ? -1.901 -4.784 3.077 1.00 94.81 87 SER A CA 1
ATOM 708 C C . SER A 1 87 ? -0.399 -4.916 2.802 1.00 94.81 87 SER A C 1
ATOM 710 O O . SER A 1 87 ? 0.041 -4.605 1.702 1.00 94.81 87 SER A O 1
ATOM 712 N N . VAL A 1 88 ? 0.385 -5.459 3.739 1.00 93.62 88 VAL A N 1
ATOM 713 C CA . VAL A 1 88 ? 1.810 -5.770 3.543 1.00 93.62 88 VAL A CA 1
ATOM 714 C C . VAL A 1 88 ? 1.990 -6.772 2.404 1.00 93.62 88 VAL A C 1
ATOM 716 O O . VAL A 1 88 ? 2.774 -6.531 1.486 1.00 93.62 88 VAL A O 1
ATOM 719 N N . LEU A 1 89 ? 1.218 -7.861 2.413 1.00 92.94 89 LEU A N 1
ATOM 720 C CA . LEU A 1 89 ? 1.243 -8.856 1.342 1.00 92.94 89 LEU A CA 1
ATOM 721 C C . LEU A 1 89 ? 0.815 -8.256 -0.002 1.00 92.94 89 LEU A C 1
ATOM 723 O O . LEU A 1 89 ? 1.427 -8.562 -1.021 1.00 92.94 89 LEU A O 1
ATOM 727 N N . MET A 1 90 ? -0.174 -7.358 -0.021 1.00 91.62 90 MET A N 1
ATOM 728 C CA . MET A 1 90 ? -0.548 -6.634 -1.238 1.00 91.62 90 MET A CA 1
ATOM 729 C C . MET A 1 90 ? 0.569 -5.708 -1.723 1.00 91.62 90 MET A C 1
ATOM 731 O O . MET A 1 90 ? 0.821 -5.670 -2.921 1.00 91.62 90 MET A O 1
ATOM 735 N N . THR A 1 91 ? 1.271 -5.001 -0.834 1.00 89.69 91 THR A N 1
ATOM 736 C CA . THR A 1 91 ? 2.376 -4.102 -1.205 1.00 89.69 91 THR A CA 1
ATOM 737 C C . THR A 1 91 ? 3.497 -4.849 -1.916 1.00 89.69 91 THR A C 1
ATOM 739 O O . THR A 1 91 ? 4.032 -4.338 -2.894 1.00 89.69 91 THR A O 1
ATOM 742 N N . PHE A 1 92 ? 3.838 -6.052 -1.453 1.00 85.62 92 PHE A N 1
ATOM 743 C CA . PHE A 1 92 ? 4.933 -6.840 -2.025 1.00 85.62 92 PHE A CA 1
ATOM 744 C C . PHE A 1 92 ? 4.494 -7.797 -3.140 1.00 85.62 92 PHE A C 1
ATOM 746 O O . PHE A 1 92 ? 5.302 -8.145 -3.996 1.00 85.62 92 PHE A O 1
ATOM 753 N N . GLY A 1 93 ? 3.233 -8.234 -3.139 1.00 83.69 93 GLY A N 1
ATOM 754 C CA . GLY A 1 93 ? 2.702 -9.177 -4.126 1.00 83.69 93 GLY A CA 1
ATOM 755 C C . GLY A 1 93 ? 2.041 -8.521 -5.337 1.00 83.69 93 GLY A C 1
ATOM 756 O O . GLY A 1 93 ? 2.035 -9.104 -6.416 1.00 83.69 93 GLY A O 1
ATOM 757 N N . ILE A 1 94 ? 1.473 -7.325 -5.169 1.00 86.81 94 ILE A N 1
ATOM 758 C CA . ILE A 1 94 ? 0.737 -6.601 -6.218 1.00 86.81 94 ILE A CA 1
ATOM 759 C C . ILE A 1 94 ? 1.366 -5.224 -6.434 1.00 86.81 94 ILE A C 1
ATOM 761 O O . ILE A 1 94 ? 1.649 -4.842 -7.563 1.00 86.81 94 ILE A O 1
ATOM 765 N N . GLY A 1 95 ? 1.599 -4.500 -5.343 1.00 88.12 95 GLY A N 1
ATOM 766 C CA . GLY A 1 95 ? 2.285 -3.219 -5.298 1.00 88.12 95 GLY A CA 1
ATOM 767 C C . GLY A 1 95 ? 1.558 -2.189 -4.431 1.00 88.12 95 GLY A C 1
ATOM 768 O O . GLY A 1 95 ? 0.346 -2.275 -4.195 1.00 88.12 95 GLY A O 1
ATOM 769 N N . ALA A 1 96 ? 2.300 -1.183 -3.970 1.00 87.44 96 ALA A N 1
ATOM 770 C CA . ALA A 1 96 ? 1.837 -0.203 -2.983 1.00 87.44 96 ALA A CA 1
ATOM 771 C C . ALA A 1 96 ? 0.574 0.571 -3.409 1.00 87.44 96 ALA A C 1
ATOM 773 O O . ALA A 1 96 ? -0.256 0.896 -2.560 1.00 87.44 96 ALA A O 1
ATOM 774 N N . GLY A 1 97 ? 0.388 0.805 -4.715 1.00 89.62 97 GLY A N 1
ATOM 775 C CA . GLY A 1 97 ? -0.782 1.511 -5.251 1.00 89.62 97 GLY A CA 1
ATOM 776 C C . GLY A 1 97 ? -2.120 0.829 -4.945 1.00 89.62 97 GLY A C 1
ATOM 777 O O . GLY A 1 97 ? -3.134 1.506 -4.829 1.00 89.62 97 GLY A O 1
ATOM 778 N N . THR A 1 98 ? -2.127 -0.493 -4.760 1.00 93.69 98 THR A N 1
ATOM 779 C CA . THR A 1 98 ? -3.315 -1.266 -4.363 1.00 93.69 98 THR A CA 1
ATOM 780 C C . THR A 1 98 ? -3.447 -1.334 -2.846 1.00 93.69 98 THR A C 1
ATOM 782 O O . THR A 1 98 ? -4.540 -1.191 -2.302 1.00 93.69 98 THR A O 1
ATOM 785 N N . ALA A 1 99 ? -2.327 -1.544 -2.152 1.00 94.25 99 ALA A N 1
ATOM 786 C CA . ALA A 1 99 ? -2.306 -1.743 -0.708 1.00 94.25 99 ALA A CA 1
ATOM 787 C C . ALA A 1 99 ? -2.749 -0.503 0.079 1.00 94.25 99 ALA A C 1
ATOM 789 O O . ALA A 1 99 ? -3.433 -0.633 1.094 1.00 94.25 99 ALA A O 1
ATOM 790 N N . LEU A 1 100 ? -2.379 0.691 -0.391 1.00 95.25 100 LEU A N 1
ATOM 791 C CA . LEU A 1 100 ? -2.677 1.950 0.285 1.00 95.25 100 LEU A CA 1
ATOM 792 C C . LEU A 1 100 ? -4.185 2.263 0.343 1.00 95.25 100 LEU A C 1
ATOM 794 O O . LEU A 1 100 ? -4.710 2.376 1.455 1.00 95.25 100 LEU A O 1
ATOM 798 N N . PRO A 1 101 ? -4.924 2.347 -0.783 1.00 96.25 101 PRO A N 1
ATOM 799 C CA . PRO A 1 101 ? -6.368 2.578 -0.734 1.00 96.25 101 PRO A CA 1
ATOM 800 C C . PRO A 1 101 ? -7.118 1.423 -0.053 1.00 96.25 101 PRO A C 1
ATOM 802 O O . PRO A 1 101 ? -8.086 1.674 0.667 1.00 96.25 101 PRO A O 1
ATOM 805 N N . PHE A 1 102 ? -6.630 0.181 -0.174 1.00 97.12 102 PHE A N 1
ATOM 806 C CA . PHE A 1 102 ? -7.187 -0.968 0.541 1.00 97.12 102 PHE A CA 1
ATOM 807 C C . PHE A 1 102 ? -7.097 -0.795 2.062 1.00 97.12 102 PHE A C 1
ATOM 809 O O . PHE A 1 102 ? -8.096 -0.936 2.769 1.00 97.12 102 PHE A O 1
ATOM 816 N N . PHE A 1 103 ? -5.912 -0.468 2.581 1.00 97.69 103 PHE A N 1
ATOM 817 C CA . PHE A 1 103 ? -5.720 -0.288 4.016 1.00 97.69 103 PHE A CA 1
ATOM 818 C C . PHE A 1 103 ? -6.558 0.877 4.545 1.00 97.69 103 PHE A C 1
ATOM 820 O O . PHE A 1 103 ? -7.191 0.750 5.592 1.00 97.69 103 PHE A O 1
ATOM 827 N N . LEU A 1 104 ? -6.616 1.991 3.806 1.00 97.31 104 LEU A N 1
ATOM 828 C CA . LEU A 1 104 ? -7.445 3.141 4.167 1.00 97.31 104 LEU A CA 1
ATOM 829 C C . LEU A 1 104 ? -8.938 2.785 4.208 1.00 97.31 104 LEU A C 1
ATOM 831 O O . LEU A 1 104 ? -9.633 3.219 5.125 1.00 97.31 104 LEU A O 1
ATOM 835 N N . LEU A 1 105 ? -9.420 1.951 3.280 1.00 97.31 105 LEU A N 1
ATOM 836 C CA . LEU A 1 105 ? -10.797 1.454 3.291 1.00 97.31 105 LEU A CA 1
ATOM 837 C C . LEU A 1 105 ? -11.077 0.626 4.551 1.00 97.31 105 LEU A C 1
ATOM 839 O O . LEU A 1 105 ? -12.082 0.841 5.229 1.00 97.31 105 LEU A O 1
ATOM 843 N N . VAL A 1 106 ? -10.184 -0.308 4.891 1.00 97.06 106 VAL A N 1
ATOM 844 C CA . VAL A 1 106 ? -10.337 -1.142 6.093 1.00 97.06 106 VAL A CA 1
ATOM 845 C C . VAL A 1 106 ? -10.269 -0.310 7.369 1.00 97.06 106 VAL A C 1
ATOM 847 O O . VAL A 1 106 ? -11.086 -0.508 8.270 1.00 97.06 106 VAL A O 1
ATOM 850 N N . ARG A 1 107 ? -9.326 0.633 7.435 1.00 96.81 107 ARG A N 1
ATOM 851 C CA . ARG A 1 107 ? -9.180 1.581 8.541 1.00 96.81 107 ARG A CA 1
ATOM 852 C C . ARG A 1 107 ? -10.479 2.343 8.779 1.00 96.81 107 ARG A C 1
ATOM 854 O O . ARG A 1 107 ? -10.931 2.415 9.917 1.00 96.81 107 ARG A O 1
ATOM 861 N N . ASP A 1 108 ? -11.079 2.883 7.723 1.00 95.88 108 ASP A N 1
ATOM 862 C CA . ASP A 1 108 ? -12.305 3.672 7.833 1.00 95.88 108 ASP A CA 1
ATOM 863 C C . ASP A 1 108 ? -13.501 2.830 8.309 1.00 95.88 108 ASP A C 1
ATOM 865 O O . ASP A 1 108 ? -14.250 3.232 9.202 1.00 95.88 108 ASP A O 1
ATOM 869 N N . MET A 1 109 ? -13.633 1.602 7.797 1.00 93.69 109 MET A N 1
ATOM 870 C CA . MET A 1 109 ? -14.645 0.656 8.280 1.00 93.69 109 MET A CA 1
ATOM 871 C C . MET A 1 109 ? -14.443 0.285 9.753 1.00 93.69 109 MET A C 1
ATOM 873 O O . MET A 1 109 ? -15.420 0.132 10.486 1.00 93.69 109 MET A O 1
ATOM 877 N N . ALA A 1 110 ? -13.195 0.112 10.191 1.00 94.50 110 ALA A N 1
ATOM 878 C CA . ALA A 1 110 ? -12.875 -0.222 11.573 1.00 94.50 110 ALA A CA 1
ATOM 879 C C . ALA A 1 110 ? -13.164 0.946 12.520 1.00 94.50 110 ALA A C 1
ATOM 881 O O . ALA A 1 110 ? -13.838 0.753 13.527 1.00 94.50 110 ALA A O 1
ATOM 882 N N . ALA A 1 111 ? -12.742 2.158 12.154 1.00 93.06 111 ALA A N 1
ATOM 883 C CA . ALA A 1 111 ? -13.001 3.364 12.932 1.00 93.06 111 ALA A CA 1
ATOM 884 C C . ALA A 1 111 ? -14.506 3.605 13.133 1.00 93.06 111 ALA A C 1
ATOM 886 O O . ALA A 1 111 ? -14.940 3.875 14.251 1.00 93.06 111 ALA A O 1
ATOM 887 N N . ALA A 1 112 ? -15.315 3.425 12.082 1.00 91.19 112 ALA A N 1
ATOM 888 C CA . ALA A 1 112 ? -16.767 3.556 12.183 1.00 91.19 112 ALA A CA 1
ATOM 889 C C . ALA A 1 112 ? -17.411 2.502 13.100 1.00 91.19 112 ALA A C 1
ATOM 891 O O . ALA A 1 112 ? -18.394 2.798 13.772 1.00 91.19 112 ALA A O 1
ATOM 892 N N . ARG A 1 113 ? -16.862 1.281 13.156 1.00 89.38 113 ARG A N 1
ATOM 893 C CA . ARG A 1 113 ? -17.332 0.243 14.089 1.00 89.38 113 ARG A CA 1
ATOM 894 C C . ARG A 1 113 ? -17.000 0.598 15.531 1.00 89.38 113 ARG A C 1
ATOM 896 O O . ARG A 1 113 ? -17.874 0.482 16.376 1.00 89.38 113 ARG A O 1
ATOM 903 N N . THR A 1 114 ? -15.774 1.052 15.795 1.00 87.88 114 THR A N 1
ATOM 904 C CA . THR A 1 114 ? -15.348 1.461 17.141 1.00 87.88 114 THR A CA 1
ATOM 905 C C . THR A 1 114 ? -16.189 2.624 17.669 1.00 87.88 114 THR A C 1
ATOM 907 O O . THR A 1 114 ? -16.608 2.582 18.819 1.00 87.88 114 THR A O 1
ATOM 910 N N . ALA A 1 115 ? -16.494 3.612 16.821 1.00 86.75 115 ALA A N 1
ATOM 911 C CA . ALA A 1 115 ? -17.343 4.749 17.183 1.00 86.75 115 ALA A CA 1
ATOM 912 C C . ALA A 1 115 ? -18.814 4.370 17.441 1.00 86.75 115 ALA A C 1
ATOM 914 O O . ALA A 1 115 ? -19.503 5.067 18.169 1.00 86.75 115 ALA A O 1
ATOM 915 N N . ALA A 1 116 ? -19.312 3.281 16.847 1.00 83.12 116 ALA A N 1
ATOM 916 C CA . ALA A 1 116 ? -20.672 2.796 17.093 1.00 83.12 116 ALA A CA 1
ATOM 917 C C . ALA A 1 116 ? -20.798 1.982 18.397 1.00 83.12 116 ALA A C 1
ATOM 919 O O . ALA A 1 116 ? -21.910 1.701 18.834 1.00 83.12 116 ALA A O 1
ATOM 920 N N . THR A 1 117 ? -19.673 1.559 18.979 1.00 79.56 117 THR A N 1
ATOM 921 C CA . THR A 1 117 ? -19.611 0.766 20.221 1.00 79.56 117 THR A CA 1
ATOM 922 C C . THR A 1 117 ? -19.239 1.584 21.462 1.00 79.56 117 THR A C 1
ATOM 924 O O . THR A 1 117 ? -19.225 1.022 22.554 1.00 79.56 117 THR A O 1
ATOM 927 N N . SER A 1 118 ? -18.905 2.866 21.291 1.00 62.06 118 SER A N 1
ATOM 928 C CA . SER A 1 118 ? -18.623 3.846 22.352 1.00 62.06 118 SER A CA 1
ATOM 929 C C . SER A 1 118 ? -19.835 4.721 22.621 1.00 62.06 118 SER A C 1
ATOM 931 O O . SER A 1 118 ? -20.135 4.950 23.808 1.00 62.06 118 SER A O 1
#